Protein AF-A0A3D1JUE5-F1 (afdb_monomer)

Radius of gyration: 17.76 Å; Cα contacts (8 Å, |Δi|>4): 124; chains: 1; bounding box: 41×50×45 Å

Solvent-accessible surface area (backbone atoms only — not comparable to full-atom values): 8304 Å² total; per-residue (Å²): 129,89,74,55,28,33,64,75,54,72,45,58,88,81,55,49,73,66,55,52,51,51,41,45,51,54,53,43,51,56,27,56,63,36,39,74,40,83,65,69,57,17,54,53,19,51,55,50,42,52,54,48,55,52,22,50,53,51,42,51,49,52,51,53,56,60,66,52,76,77,55,88,77,77,86,74,80,68,94,73,72,86,81,54,62,66,38,53,49,24,50,74,71,65,36,54,65,60,23,46,52,56,55,68,71,46,87,71,82,45,36,68,49,28,41,53,52,15,51,52,27,44,76,70,66,38,53,72,61,13,48,54,29,40,52,52,14,40,72,69,36,75,80,63,90,123

Structure (mmCIF, N/CA/C/O backbone):
data_AF-A0A3D1JUE5-F1
#
_entry.id   AF-A0A3D1JUE5-F1
#
loop_
_atom_site.group_PDB
_atom_site.id
_atom_site.type_symbol
_atom_site.label_atom_id
_atom_site.label_alt_id
_atom_site.label_comp_id
_atom_site.label_asym_id
_atom_site.label_entity_id
_atom_site.label_seq_id
_atom_site.pdbx_PDB_ins_code
_atom_site.Cartn_x
_atom_site.Cartn_y
_atom_site.Cartn_z
_atom_site.occupancy
_atom_site.B_iso_or_equiv
_atom_site.auth_seq_id
_atom_site.auth_comp_id
_atom_site.auth_asym_id
_atom_site.auth_atom_id
_atom_site.pdbx_PDB_model_num
ATOM 1 N N . MET A 1 1 ? -6.993 -7.989 23.578 1.00 43.00 1 MET A N 1
ATOM 2 C CA . MET A 1 1 ? -8.149 -8.637 22.925 1.00 43.00 1 MET A CA 1
ATOM 3 C C . MET A 1 1 ? -7.976 -8.368 21.447 1.00 43.00 1 MET A C 1
ATOM 5 O O . MET A 1 1 ? -7.810 -7.208 21.104 1.00 43.00 1 MET A O 1
ATOM 9 N N . GLN A 1 2 ? -7.868 -9.398 20.613 1.00 53.47 2 GLN A N 1
ATOM 10 C CA . GLN A 1 2 ? -7.736 -9.212 19.167 1.00 53.47 2 GLN A CA 1
ATOM 11 C C . GLN A 1 2 ? -9.100 -8.713 18.672 1.00 53.47 2 GLN A C 1
ATOM 13 O O . GLN A 1 2 ? -10.096 -9.414 18.851 1.00 53.47 2 GLN A O 1
ATOM 18 N N . GLN A 1 3 ? -9.185 -7.458 18.222 1.00 71.38 3 GLN A N 1
ATOM 19 C CA . GLN A 1 3 ? -10.428 -6.936 17.658 1.00 71.38 3 GLN A CA 1
ATOM 20 C C . GLN A 1 3 ? -10.681 -7.639 16.327 1.00 71.38 3 GLN A C 1
ATOM 22 O O . GLN A 1 3 ? -9.761 -7.828 15.536 1.00 71.38 3 GLN A O 1
ATOM 27 N N . ASP A 1 4 ? -11.922 -8.065 16.121 1.00 83.50 4 ASP A N 1
ATOM 28 C CA . ASP A 1 4 ? -12.323 -8.746 14.900 1.00 83.50 4 ASP A CA 1
ATOM 29 C C . ASP A 1 4 ? -12.237 -7.753 13.719 1.00 83.50 4 ASP A C 1
ATOM 31 O O . ASP A 1 4 ? -12.874 -6.692 13.778 1.00 83.50 4 ASP A O 1
ATOM 35 N N . PRO A 1 5 ? -11.458 -8.052 12.663 1.00 83.88 5 PRO A N 1
ATOM 36 C CA . PRO A 1 5 ? -11.266 -7.140 11.540 1.00 83.88 5 PRO A CA 1
ATOM 37 C C . PRO A 1 5 ? -12.578 -6.801 10.820 1.00 83.88 5 PRO A C 1
ATOM 39 O O . PRO A 1 5 ? -12.753 -5.672 10.362 1.00 83.88 5 PRO A O 1
ATOM 42 N N . PHE A 1 6 ? -13.546 -7.724 10.787 1.00 86.75 6 PHE A N 1
ATOM 43 C CA . PHE A 1 6 ? -14.857 -7.463 10.188 1.00 86.75 6 PHE A CA 1
ATOM 44 C C . PHE A 1 6 ? -15.646 -6.426 10.999 1.00 86.75 6 PHE A C 1
ATOM 46 O O . PHE A 1 6 ? -16.329 -5.575 10.432 1.00 86.75 6 PHE A O 1
ATOM 53 N N . VAL A 1 7 ? -15.490 -6.431 12.327 1.00 86.69 7 VAL A N 1
ATOM 54 C CA . VAL A 1 7 ? -16.128 -5.450 13.217 1.00 86.69 7 VAL A CA 1
ATOM 55 C C . VAL A 1 7 ? -15.508 -4.064 13.045 1.00 86.69 7 VAL A C 1
ATOM 57 O O . VAL A 1 7 ? -16.246 -3.082 13.010 1.00 86.69 7 VAL A O 1
ATOM 60 N N . ILE A 1 8 ? -14.183 -3.977 12.889 1.00 85.69 8 ILE A N 1
ATOM 61 C CA . ILE A 1 8 ? -13.481 -2.704 12.642 1.00 85.69 8 ILE A CA 1
ATOM 62 C C . ILE A 1 8 ? -13.939 -2.081 11.315 1.00 85.69 8 ILE A C 1
ATOM 64 O O . ILE A 1 8 ? -14.215 -0.885 11.248 1.00 85.69 8 ILE A O 1
ATOM 68 N N . LEU A 1 9 ? -14.080 -2.902 10.272 1.00 86.00 9 LEU A N 1
ATOM 69 C CA . LEU A 1 9 ? -14.564 -2.472 8.956 1.00 86.00 9 LEU A CA 1
ATOM 70 C C . LEU A 1 9 ? -16.088 -2.253 8.915 1.00 86.00 9 LEU A C 1
ATOM 72 O O . LEU A 1 9 ? -16.613 -1.760 7.917 1.00 86.00 9 LEU A O 1
ATOM 76 N N . GLY A 1 10 ? -16.814 -2.620 9.977 1.00 86.50 10 GLY A N 1
ATOM 77 C CA . GLY A 1 10 ? -18.271 -2.509 10.047 1.00 86.50 10 GLY A CA 1
ATOM 78 C C . GLY A 1 10 ? -19.005 -3.416 9.056 1.00 86.50 10 GLY A C 1
ATOM 79 O O . GLY A 1 10 ? -20.098 -3.072 8.602 1.00 86.50 10 GLY A O 1
ATOM 80 N N . VAL A 1 11 ? -18.404 -4.548 8.695 1.00 87.62 11 VAL A N 1
ATOM 81 C CA . VAL A 1 11 ? -18.946 -5.522 7.740 1.00 87.62 11 VAL A CA 1
ATOM 82 C C . VAL A 1 11 ? -19.330 -6.820 8.437 1.00 87.62 11 VAL A C 1
ATOM 84 O O . VAL A 1 11 ? -18.834 -7.148 9.514 1.00 87.62 11 VAL A O 1
ATOM 87 N N . ASP A 1 12 ? -20.231 -7.584 7.820 1.00 85.75 12 ASP A N 1
ATOM 88 C CA . ASP A 1 12 ? -20.547 -8.919 8.321 1.00 85.75 12 ASP A CA 1
ATOM 89 C C . ASP A 1 12 ? -19.338 -9.849 8.144 1.00 85.75 12 ASP A C 1
ATOM 91 O O . ASP A 1 12 ? -18.627 -9.783 7.143 1.00 85.75 12 ASP A O 1
ATOM 95 N N . LYS A 1 13 ? -19.136 -10.783 9.076 1.00 81.38 13 LYS A N 1
ATOM 96 C CA . LYS A 1 13 ? -18.093 -11.821 8.963 1.00 81.38 13 LYS A CA 1
ATOM 97 C C . LYS A 1 13 ? -18.218 -12.673 7.691 1.00 81.38 13 LYS A C 1
ATOM 99 O O . LYS A 1 13 ? -17.245 -13.255 7.217 1.00 81.38 13 LYS A O 1
ATOM 104 N N . ASN A 1 14 ? -19.422 -12.763 7.126 1.00 78.31 14 ASN A N 1
ATOM 105 C CA . ASN A 1 14 ? -19.684 -13.469 5.879 1.00 78.31 14 ASN A CA 1
ATOM 106 C C . ASN A 1 14 ? -19.587 -12.561 4.643 1.00 78.31 14 ASN A C 1
ATOM 108 O O . ASN A 1 14 ? -19.653 -13.100 3.537 1.00 78.31 14 ASN A O 1
ATOM 112 N N . ALA A 1 15 ? -19.380 -11.246 4.797 1.00 82.50 15 ALA A N 1
ATOM 113 C CA . ALA A 1 15 ? -19.330 -10.275 3.701 1.00 82.50 15 ALA A CA 1
ATOM 114 C C . ALA A 1 15 ? -18.365 -10.708 2.596 1.00 82.50 15 ALA A C 1
ATOM 116 O O . ALA A 1 15 ? -17.284 -11.238 2.850 1.00 82.50 15 ALA A O 1
ATOM 117 N N . THR A 1 16 ? -18.757 -10.539 1.343 1.00 80.75 16 THR A N 1
ATOM 118 C CA . THR A 1 16 ? -17.913 -10.882 0.199 1.00 80.75 16 THR A CA 1
ATOM 119 C C . THR A 1 16 ? -16.666 -9.999 0.148 1.00 80.75 16 THR A C 1
ATOM 121 O O . THR A 1 16 ? -16.642 -8.896 0.685 1.00 80.75 16 THR A O 1
ATOM 124 N N . GLN A 1 17 ? -15.616 -10.470 -0.530 1.00 76.06 17 GLN A N 1
ATOM 125 C CA . GLN A 1 17 ? -14.395 -9.685 -0.752 1.00 76.06 17 GLN A CA 1
ATOM 126 C C . GLN A 1 17 ? -14.694 -8.301 -1.357 1.00 76.06 17 GLN A C 1
ATOM 128 O O . GLN A 1 17 ? -14.094 -7.310 -0.956 1.00 76.06 17 GLN A O 1
ATOM 133 N N . ALA A 1 18 ? -15.668 -8.226 -2.270 1.00 77.00 18 ALA A N 1
ATOM 134 C CA . ALA A 1 18 ? -16.108 -6.971 -2.869 1.00 77.00 18 ALA A CA 1
ATOM 135 C C . ALA A 1 18 ? -16.753 -6.022 -1.844 1.00 77.00 18 ALA A C 1
ATOM 137 O O . ALA A 1 18 ? -16.453 -4.833 -1.851 1.00 77.00 18 ALA A O 1
ATOM 138 N N . GLU A 1 19 ? -17.594 -6.538 -0.944 1.00 82.19 19 GLU A N 1
ATOM 139 C CA . GLU A 1 19 ? -18.215 -5.736 0.121 1.00 82.19 19 GLU A CA 1
ATOM 140 C C . GLU A 1 19 ? -17.183 -5.235 1.138 1.00 82.19 19 GLU A C 1
ATOM 142 O O . GLU A 1 19 ? -17.263 -4.092 1.586 1.00 82.19 19 GLU A O 1
ATOM 147 N N . ILE A 1 20 ? -16.193 -6.068 1.477 1.00 85.75 20 ILE A N 1
ATOM 148 C CA . ILE A 1 20 ? -15.074 -5.691 2.353 1.00 85.75 20 ILE A CA 1
ATOM 149 C C . ILE A 1 20 ? -14.273 -4.547 1.715 1.00 85.75 20 ILE A C 1
ATOM 151 O O . ILE A 1 20 ? -13.984 -3.555 2.383 1.00 85.75 20 ILE A O 1
ATOM 155 N N . ASP A 1 21 ? -13.961 -4.651 0.420 1.00 82.25 21 ASP A N 1
ATOM 156 C CA . ASP A 1 21 ? -13.221 -3.628 -0.328 1.00 82.25 21 ASP A CA 1
ATOM 157 C C . ASP A 1 21 ? -14.002 -2.319 -0.479 1.00 82.25 21 ASP A C 1
ATOM 159 O O . ASP A 1 21 ? -13.455 -1.237 -0.263 1.00 82.25 21 ASP A O 1
ATOM 163 N N . GLU A 1 22 ? -15.296 -2.399 -0.782 1.00 85.12 22 GLU A N 1
ATOM 164 C CA . GLU A 1 22 ? -16.164 -1.226 -0.874 1.00 85.12 22 GLU A CA 1
ATOM 165 C C . GLU A 1 22 ? -16.234 -0.479 0.463 1.00 85.12 22 GLU A C 1
ATOM 167 O O . GLU A 1 22 ? -16.029 0.738 0.512 1.00 85.12 22 GLU A O 1
ATOM 172 N N . LYS A 1 23 ? -16.455 -1.207 1.562 1.00 89.56 23 LYS A N 1
ATOM 173 C CA . LYS A 1 23 ? -16.580 -0.617 2.900 1.00 89.56 23 LYS A CA 1
ATOM 174 C C . LYS A 1 23 ? -15.274 -0.035 3.408 1.00 89.56 23 LYS A C 1
ATOM 176 O O . LYS A 1 23 ? -15.272 1.073 3.943 1.00 89.56 23 LYS A O 1
ATOM 181 N N . TYR A 1 24 ? -14.165 -0.729 3.175 1.00 88.31 24 TYR A N 1
ATOM 182 C CA . TYR A 1 24 ? -12.834 -0.215 3.465 1.00 88.31 24 TYR A CA 1
ATOM 183 C C . TYR A 1 24 ? -12.567 1.107 2.734 1.00 88.31 24 TYR A C 1
ATOM 185 O O . TYR A 1 24 ? -12.188 2.091 3.369 1.00 88.31 24 TYR A O 1
ATOM 193 N N . ARG A 1 25 ? -12.832 1.176 1.421 1.00 85.31 25 ARG A N 1
ATOM 194 C CA . ARG A 1 25 ? -12.638 2.406 0.632 1.00 85.31 25 ARG A CA 1
ATOM 195 C C . ARG A 1 25 ? -13.526 3.552 1.114 1.00 85.31 25 ARG A C 1
ATOM 197 O O . ARG A 1 25 ? -13.047 4.680 1.210 1.00 85.31 25 ARG A O 1
ATOM 204 N N . GLU A 1 26 ? -14.792 3.272 1.426 1.00 87.31 26 GLU A N 1
ATOM 205 C CA . GLU A 1 26 ? -15.738 4.268 1.945 1.00 87.31 26 GLU A CA 1
ATOM 206 C C . GLU A 1 26 ? -15.244 4.871 3.270 1.00 87.31 26 GLU A C 1
ATOM 208 O O . GLU A 1 26 ? -15.180 6.095 3.421 1.00 87.31 26 GLU A O 1
ATOM 213 N N . LEU A 1 27 ? -14.863 4.016 4.223 1.00 87.44 27 LEU A N 1
ATOM 214 C CA . LEU A 1 27 ? -14.371 4.443 5.532 1.00 87.44 27 LEU A CA 1
ATOM 215 C C . LEU A 1 27 ? -13.055 5.204 5.403 1.00 87.44 27 LEU A C 1
ATOM 217 O O . LEU A 1 27 ? -12.914 6.296 5.951 1.00 87.44 27 LEU A O 1
ATOM 221 N N . ARG A 1 28 ? -12.115 4.672 4.621 1.00 85.25 28 ARG A N 1
ATOM 222 C CA . ARG A 1 28 ? -10.810 5.292 4.410 1.00 85.25 28 ARG A CA 1
ATOM 223 C C . ARG A 1 28 ? -10.924 6.679 3.788 1.00 85.25 28 ARG A C 1
ATOM 225 O O . ARG A 1 28 ? -10.260 7.588 4.267 1.00 85.25 28 ARG A O 1
ATOM 232 N N . HIS A 1 29 ? -11.795 6.869 2.795 1.00 85.38 29 HIS A N 1
ATOM 233 C CA . HIS A 1 29 ? -12.047 8.189 2.206 1.00 85.38 29 HIS A CA 1
ATOM 234 C C . HIS A 1 29 ? -12.605 9.175 3.240 1.00 85.38 29 HIS A C 1
ATOM 236 O O . HIS A 1 29 ? -12.179 10.325 3.298 1.00 85.38 29 HIS A O 1
ATOM 242 N N . ARG A 1 30 ? -13.531 8.727 4.099 1.00 84.31 30 ARG A N 1
ATOM 243 C CA . ARG A 1 30 ? -14.096 9.567 5.165 1.00 84.31 30 ARG A CA 1
ATOM 244 C C . ARG A 1 30 ? -13.022 10.038 6.147 1.00 84.31 30 ARG A C 1
ATOM 246 O O . ARG A 1 30 ? -13.036 11.202 6.543 1.00 84.31 30 ARG A O 1
ATOM 253 N N . TYR A 1 31 ? -12.103 9.155 6.534 1.00 83.81 31 TYR A N 1
ATOM 254 C CA . TYR A 1 31 ? -11.004 9.523 7.426 1.00 83.81 31 TYR A CA 1
ATOM 255 C C . TYR A 1 31 ? -9.896 10.304 6.708 1.00 83.81 31 TYR A C 1
ATOM 257 O O . TYR A 1 31 ? -9.298 11.184 7.316 1.00 83.81 31 TYR A O 1
ATOM 265 N N . GLU A 1 32 ? -9.642 10.065 5.419 1.00 79.94 32 GLU A N 1
ATOM 266 C CA . GLU A 1 32 ? -8.706 10.883 4.635 1.00 79.94 32 GLU A CA 1
ATOM 267 C C . GLU A 1 32 ? -9.165 12.338 4.547 1.00 79.94 32 GLU A C 1
ATOM 269 O O . GLU A 1 32 ? -8.356 13.233 4.788 1.00 79.94 32 GLU A O 1
ATOM 274 N N . ASP A 1 33 ? -10.454 12.577 4.292 1.00 80.50 33 ASP A N 1
ATOM 275 C CA . ASP A 1 33 ? -11.031 13.925 4.320 1.00 80.50 33 ASP A CA 1
ATOM 276 C C . ASP A 1 33 ? -10.925 14.548 5.723 1.00 80.50 33 ASP A C 1
ATOM 278 O O . ASP A 1 33 ? -10.591 15.726 5.867 1.00 80.50 33 ASP A O 1
ATOM 282 N N . ALA A 1 34 ? -11.143 13.746 6.772 1.00 77.31 34 ALA A N 1
ATOM 283 C CA . ALA A 1 34 ? -11.026 14.186 8.162 1.00 77.31 34 ALA A CA 1
ATOM 284 C C . ALA A 1 34 ? -9.576 14.471 8.594 1.00 77.31 34 ALA A C 1
ATOM 286 O O . ALA A 1 34 ? -9.356 15.285 9.488 1.00 77.31 34 ALA A O 1
ATOM 287 N N . ARG A 1 35 ? -8.572 13.875 7.936 1.00 71.25 35 ARG A N 1
ATOM 288 C CA . ARG A 1 35 ? -7.146 14.118 8.216 1.00 71.25 35 ARG A CA 1
ATOM 289 C C . ARG A 1 35 ? -6.718 15.557 7.919 1.00 71.25 35 ARG A C 1
ATOM 291 O O . ARG A 1 35 ? -5.704 16.013 8.437 1.00 71.25 35 ARG A O 1
ATOM 298 N N . PHE A 1 36 ? -7.463 16.269 7.075 1.00 72.19 36 PHE A N 1
ATOM 299 C CA . PHE A 1 36 ? -7.207 17.680 6.774 1.00 72.19 36 PHE A CA 1
ATOM 300 C C . PHE A 1 36 ? -7.835 18.641 7.793 1.00 72.19 36 PHE A C 1
ATOM 302 O O . PHE A 1 36 ? -7.644 19.852 7.677 1.00 72.19 36 PHE A O 1
ATOM 309 N N . LEU A 1 37 ? -8.575 18.130 8.782 1.00 75.38 37 LEU A N 1
ATOM 310 C CA . LEU A 1 37 ? -9.098 18.933 9.882 1.00 75.38 37 LEU A CA 1
ATOM 311 C C . LEU A 1 37 ? -7.965 19.303 10.849 1.00 75.38 37 LEU A C 1
ATOM 313 O O . LEU A 1 37 ? -7.098 18.489 11.163 1.00 75.38 37 LEU A O 1
ATOM 317 N N . GLU A 1 38 ? -7.973 20.545 11.328 1.00 67.62 38 GLU A N 1
ATOM 318 C CA . GLU A 1 38 ? -6.971 21.028 12.280 1.00 67.62 38 GLU A CA 1
ATOM 319 C C . GLU A 1 38 ? -7.201 20.457 13.689 1.00 67.62 38 GLU A C 1
ATOM 321 O O . GLU A 1 38 ? -8.333 20.342 14.161 1.00 67.62 38 GLU A O 1
ATOM 326 N N . GLY A 1 39 ? -6.105 20.152 14.391 1.00 76.56 39 GLY A N 1
ATOM 327 C CA . GLY A 1 39 ? -6.123 19.709 15.787 1.00 76.56 39 GLY A CA 1
ATOM 328 C C . GLY A 1 39 ? -6.164 18.188 15.966 1.00 76.56 39 GLY A C 1
ATOM 329 O O . GLY A 1 39 ? -5.652 17.433 15.143 1.00 76.56 39 GLY A O 1
ATOM 330 N N . GLU A 1 40 ? -6.745 17.742 17.081 1.00 79.25 40 GLU A N 1
ATOM 331 C CA . GLU A 1 40 ? -6.790 16.335 17.519 1.00 79.25 40 GLU A CA 1
ATOM 332 C C . GLU A 1 40 ? -7.539 15.425 16.527 1.00 79.25 40 GLU A C 1
ATOM 334 O O . GLU A 1 40 ? -7.139 14.286 16.306 1.00 79.25 40 GLU A O 1
ATOM 339 N N . ALA A 1 41 ? -8.533 15.972 15.818 1.00 75.44 41 ALA A N 1
ATOM 340 C CA . ALA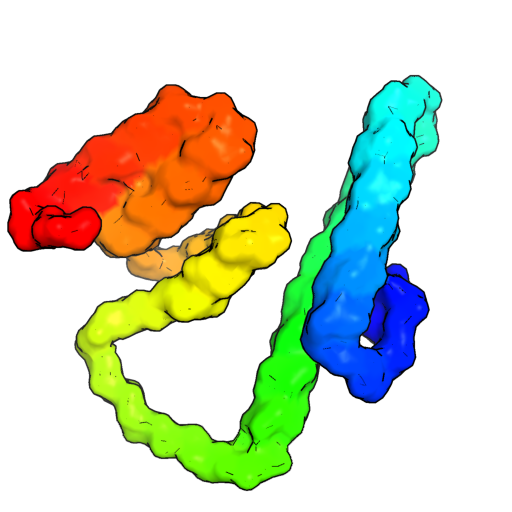 A 1 41 ? -9.321 15.253 14.816 1.00 75.44 41 ALA A CA 1
ATOM 341 C C . ALA A 1 41 ? -8.483 14.727 13.635 1.00 75.44 41 ALA A C 1
ATOM 343 O O . ALA A 1 41 ? -8.751 13.642 13.121 1.00 75.44 41 ALA A O 1
ATOM 344 N N . GLY A 1 42 ? -7.457 15.472 13.209 1.00 76.50 42 GLY A N 1
ATOM 345 C CA . GLY A 1 42 ? -6.569 15.037 12.130 1.00 76.50 42 GLY A CA 1
ATOM 346 C C . GLY A 1 42 ? -5.636 13.897 12.555 1.00 76.50 42 GLY A C 1
ATOM 347 O O . GLY A 1 42 ? -5.345 13.008 11.754 1.00 76.50 42 GLY A O 1
ATOM 348 N N . ALA A 1 43 ? -5.200 13.899 13.821 1.00 80.00 43 ALA A N 1
ATOM 349 C CA . ALA A 1 43 ? -4.374 12.837 14.394 1.00 80.00 43 ALA A CA 1
ATOM 350 C C . ALA A 1 43 ? -5.184 11.548 14.600 1.00 80.00 43 ALA A C 1
ATOM 352 O O . ALA A 1 43 ? -4.764 10.492 14.129 1.00 80.00 43 ALA A O 1
ATOM 353 N N . GLU A 1 44 ? -6.386 11.650 15.178 1.00 82.25 44 GLU A N 1
ATOM 354 C CA . GLU A 1 44 ? -7.301 10.509 15.323 1.00 82.25 44 GLU A CA 1
ATOM 355 C C . GLU A 1 44 ? -7.664 9.895 13.965 1.00 82.25 44 GLU A C 1
ATOM 357 O O . GLU A 1 44 ? -7.736 8.675 13.824 1.00 82.25 44 GLU A O 1
ATOM 362 N N . ALA A 1 45 ? -7.862 10.723 12.934 1.00 79.00 45 ALA A N 1
ATOM 363 C CA . ALA A 1 45 ? -8.141 10.234 11.589 1.00 79.00 45 ALA A CA 1
ATOM 364 C C . ALA A 1 45 ? -6.975 9.414 11.012 1.00 79.00 45 ALA A C 1
ATOM 366 O O . ALA A 1 45 ? -7.212 8.413 10.339 1.00 79.00 45 ALA A O 1
ATOM 367 N N . ALA A 1 46 ? -5.725 9.800 11.287 1.00 77.44 46 ALA A N 1
ATOM 368 C CA . ALA A 1 46 ? -4.557 9.036 10.858 1.00 77.44 46 ALA A CA 1
ATOM 369 C C . ALA A 1 46 ? -4.479 7.667 11.556 1.00 77.44 46 ALA A C 1
ATOM 371 O O . ALA A 1 46 ? -4.298 6.660 10.874 1.00 77.44 46 ALA A O 1
ATOM 372 N N . GLU A 1 47 ? -4.699 7.619 12.875 1.00 84.38 47 GLU A N 1
ATOM 373 C CA . GLU A 1 47 ? -4.756 6.357 13.631 1.00 84.38 47 GLU A CA 1
ATOM 374 C C . GLU A 1 47 ? -5.897 5.456 13.138 1.00 84.38 47 GLU A C 1
ATOM 376 O O . GLU A 1 47 ? -5.723 4.249 12.969 1.00 84.38 47 GLU A O 1
ATOM 381 N N . LYS A 1 48 ? -7.061 6.039 12.824 1.00 84.44 48 LYS A N 1
ATOM 382 C CA . LYS A 1 48 ? -8.205 5.296 12.277 1.00 84.44 48 LYS A CA 1
ATOM 383 C C . LYS A 1 48 ? -7.936 4.723 10.892 1.00 84.44 48 LYS A C 1
ATOM 385 O O . LYS A 1 48 ? -8.388 3.619 10.606 1.00 84.44 48 LYS A O 1
ATOM 390 N N . ILE A 1 49 ? -7.203 5.437 10.038 1.00 82.88 49 ILE A N 1
ATOM 391 C CA . ILE A 1 49 ? -6.792 4.911 8.729 1.00 82.88 49 ILE A CA 1
ATOM 392 C C . ILE A 1 49 ? -5.879 3.697 8.910 1.00 82.88 49 ILE A C 1
ATOM 394 O O . ILE A 1 49 ? -6.090 2.689 8.246 1.00 82.88 49 ILE A O 1
ATOM 398 N N . GLU A 1 50 ? -4.909 3.764 9.821 1.00 82.81 50 GLU A N 1
ATOM 399 C CA . GLU A 1 50 ? -4.015 2.636 10.100 1.00 82.81 50 GLU A CA 1
ATOM 400 C C . GLU A 1 50 ? -4.778 1.424 10.663 1.00 82.81 50 GLU A C 1
ATOM 402 O O . GLU A 1 50 ? -4.558 0.290 10.235 1.00 82.81 50 GLU A O 1
ATOM 407 N N . GLU A 1 51 ? -5.731 1.652 11.572 1.00 86.88 51 GLU A N 1
ATOM 408 C CA . GLU A 1 51 ? -6.602 0.600 12.110 1.00 86.88 51 GLU A CA 1
ATOM 409 C C . GLU A 1 51 ? -7.422 -0.079 10.995 1.00 86.88 51 GLU A C 1
ATOM 411 O O . GLU A 1 51 ? -7.517 -1.308 10.951 1.00 86.88 51 GLU A O 1
ATOM 416 N N . LEU A 1 52 ? -7.960 0.704 10.054 1.00 86.62 52 LEU A N 1
ATOM 417 C CA . LEU A 1 52 ? -8.698 0.194 8.895 1.00 86.62 52 LEU A CA 1
ATOM 418 C C . LEU A 1 52 ? -7.810 -0.576 7.916 1.00 86.62 52 LEU A C 1
ATOM 420 O O . LEU A 1 52 ? -8.230 -1.619 7.419 1.00 86.62 52 LEU A O 1
ATOM 424 N N . ASP A 1 53 ? -6.606 -0.076 7.635 1.00 83.25 53 ASP A N 1
ATOM 425 C CA . ASP A 1 53 ? -5.642 -0.711 6.730 1.00 83.25 53 ASP A CA 1
ATOM 426 C C . ASP A 1 53 ? -5.221 -2.097 7.273 1.00 83.25 53 ASP A C 1
ATOM 428 O O . ASP A 1 53 ? -5.214 -3.095 6.537 1.00 83.25 53 ASP A O 1
ATOM 432 N N . ASN A 1 54 ? -4.966 -2.185 8.584 1.00 81.56 54 ASN A N 1
ATOM 433 C CA . ASN A 1 54 ? -4.665 -3.439 9.276 1.00 81.56 54 ASN A CA 1
ATOM 434 C C . ASN A 1 54 ? -5.862 -4.403 9.271 1.00 81.56 54 ASN A C 1
ATOM 436 O O . ASN A 1 54 ? -5.713 -5.580 8.937 1.00 81.56 54 ASN A O 1
ATOM 440 N N . ALA A 1 55 ? -7.060 -3.909 9.600 1.00 86.31 55 ALA A N 1
ATOM 441 C CA . ALA A 1 55 ? -8.269 -4.727 9.619 1.00 86.31 55 ALA A CA 1
ATOM 442 C C . ALA A 1 55 ? -8.630 -5.269 8.230 1.00 86.31 55 ALA A C 1
ATOM 444 O O . ALA A 1 55 ? -8.992 -6.435 8.103 1.00 86.31 55 ALA A O 1
ATOM 445 N N . TYR A 1 56 ? -8.495 -4.458 7.178 1.00 84.69 56 TYR A N 1
ATOM 446 C CA . TYR A 1 56 ? -8.714 -4.896 5.800 1.00 84.69 56 TYR A CA 1
ATOM 447 C C . TYR A 1 56 ? -7.780 -6.039 5.417 1.00 84.69 56 TYR A C 1
ATOM 449 O O . TYR A 1 56 ? -8.243 -7.068 4.926 1.00 84.69 56 TYR A O 1
ATOM 457 N N . SER A 1 57 ? -6.482 -5.877 5.682 1.00 80.12 57 SER A N 1
ATOM 458 C CA . SER A 1 57 ? -5.473 -6.885 5.351 1.00 80.12 57 SER A CA 1
ATOM 459 C C . SER A 1 57 ? -5.778 -8.221 6.033 1.00 80.12 57 SER A C 1
ATOM 461 O O . SER A 1 57 ? -5.779 -9.266 5.382 1.00 80.12 57 SER A O 1
ATOM 463 N N . GLU A 1 58 ? -6.136 -8.187 7.318 1.00 81.38 58 GLU A N 1
ATOM 464 C CA . GLU A 1 58 ? -6.487 -9.390 8.076 1.00 81.38 58 GLU A CA 1
ATOM 465 C C . GLU A 1 58 ? -7.815 -10.012 7.611 1.00 81.38 58 GLU A C 1
ATOM 467 O O . GLU A 1 58 ? -7.895 -11.225 7.420 1.00 81.38 58 GLU A O 1
ATOM 472 N N . ALA A 1 59 ? -8.854 -9.206 7.354 1.00 84.44 59 ALA A N 1
ATOM 473 C CA . ALA A 1 59 ? -10.132 -9.694 6.823 1.00 84.44 59 ALA A CA 1
ATOM 474 C C . ALA A 1 59 ? -9.949 -10.412 5.479 1.00 84.44 59 ALA A C 1
ATOM 476 O O . ALA A 1 59 ? -10.556 -11.462 5.238 1.00 84.44 59 ALA A O 1
ATOM 477 N N . MET A 1 60 ? -9.094 -9.865 4.613 1.00 79.50 60 MET A N 1
ATOM 478 C CA . MET A 1 60 ? -8.804 -10.442 3.306 1.00 79.50 60 MET A CA 1
ATOM 479 C C . MET A 1 60 ? -8.019 -11.746 3.417 1.00 79.50 60 MET A C 1
ATOM 481 O O . MET A 1 60 ? -8.340 -12.706 2.714 1.00 79.50 60 MET A O 1
ATOM 485 N N . ARG A 1 61 ? -7.076 -11.818 4.363 1.00 76.81 61 ARG A N 1
ATOM 486 C CA . ARG A 1 61 ? -6.342 -13.045 4.686 1.00 76.81 61 ARG A CA 1
ATOM 487 C C . ARG A 1 61 ? -7.260 -14.136 5.233 1.00 76.81 61 ARG A C 1
ATOM 489 O O . ARG A 1 61 ? -7.247 -15.255 4.741 1.00 76.81 61 ARG A O 1
ATOM 496 N N . ILE A 1 62 ? -8.141 -13.805 6.177 1.00 79.00 62 ILE A N 1
ATOM 497 C CA . ILE A 1 62 ? -9.126 -14.756 6.715 1.00 79.00 62 ILE A CA 1
ATOM 498 C C . ILE A 1 62 ? -10.054 -15.256 5.602 1.00 79.00 62 ILE A C 1
ATOM 500 O O . ILE A 1 62 ? -10.408 -16.436 5.567 1.00 79.00 62 ILE A O 1
ATOM 504 N N . LYS A 1 63 ? -10.457 -14.381 4.673 1.00 73.94 63 LYS A N 1
ATOM 505 C CA . LYS A 1 63 ? -11.289 -14.747 3.518 1.00 73.94 63 LYS A CA 1
ATOM 506 C C . LYS A 1 63 ? -10.557 -15.647 2.530 1.00 73.94 63 LYS A C 1
ATOM 508 O O . LYS A 1 63 ? -11.179 -16.587 2.034 1.00 73.94 63 LYS A O 1
ATOM 513 N N . SER A 1 64 ? -9.281 -15.387 2.248 1.00 65.69 64 SER A N 1
ATOM 514 C CA . SER A 1 64 ? -8.476 -16.263 1.396 1.00 65.69 64 SER A CA 1
ATOM 515 C C . SER A 1 64 ? -8.237 -17.612 2.083 1.00 65.69 64 SER A C 1
ATOM 517 O O . SER A 1 64 ? -8.520 -18.643 1.477 1.00 65.69 64 SER A O 1
ATOM 519 N N . GLU A 1 65 ? -7.877 -17.639 3.369 1.00 63.31 65 GLU A N 1
ATOM 520 C CA . GLU A 1 65 ? -7.728 -18.865 4.172 1.00 63.31 65 GLU A CA 1
ATOM 521 C C . GLU A 1 65 ? -9.042 -19.670 4.246 1.00 63.31 65 GLU A C 1
ATOM 523 O O . GLU A 1 65 ? -9.041 -20.888 4.077 1.00 63.31 65 GLU A O 1
ATOM 528 N N . SER A 1 66 ? -10.192 -19.005 4.402 1.00 58.47 66 SER A N 1
ATOM 529 C CA . SER A 1 66 ? -11.511 -19.661 4.436 1.00 58.47 66 SER A CA 1
ATOM 530 C C . SER A 1 66 ? -11.930 -20.241 3.080 1.00 58.47 66 SER A C 1
ATOM 532 O O . SER A 1 66 ? -12.629 -21.251 3.039 1.00 58.47 66 SER A O 1
ATOM 534 N N . ALA A 1 67 ? -11.495 -19.642 1.965 1.00 53.34 67 ALA A N 1
ATOM 535 C CA . ALA A 1 67 ? -11.709 -20.189 0.623 1.00 53.34 67 ALA A CA 1
ATOM 536 C C . ALA A 1 67 ? -10.828 -21.423 0.333 1.00 53.34 67 ALA A C 1
ATOM 538 O O . ALA A 1 67 ? -11.150 -22.212 -0.554 1.00 53.34 67 ALA A O 1
ATOM 539 N N . ASN A 1 68 ? -9.750 -21.618 1.100 1.00 45.25 68 ASN A N 1
ATOM 540 C CA . ASN A 1 68 ? -8.823 -22.744 0.967 1.00 45.25 68 ASN A CA 1
ATOM 541 C C . ASN A 1 68 ? -9.294 -24.024 1.697 1.00 45.25 68 ASN A C 1
ATOM 543 O O . ASN A 1 68 ? -8.772 -25.108 1.435 1.00 45.25 68 ASN A O 1
ATOM 547 N N . ILE A 1 69 ? -10.322 -23.962 2.557 1.00 43.53 69 ILE A N 1
ATOM 548 C CA . ILE A 1 69 ? -10.895 -25.140 3.243 1.00 43.53 69 ILE A CA 1
ATOM 549 C C . ILE A 1 69 ? -11.923 -25.834 2.328 1.00 43.53 69 ILE A C 1
ATOM 551 O O . ILE A 1 69 ? -13.109 -25.931 2.641 1.00 43.53 69 ILE A O 1
ATOM 555 N N . GLY A 1 70 ? -11.498 -26.278 1.143 1.00 37.97 70 GLY A N 1
ATOM 556 C CA . GLY A 1 70 ? -12.427 -26.880 0.176 1.00 37.97 70 GLY A CA 1
ATOM 557 C C . GLY A 1 70 ? -11.844 -27.464 -1.109 1.00 37.97 70 GLY A C 1
ATOM 558 O O . GLY A 1 70 ? -12.595 -28.015 -1.910 1.00 37.97 70 GLY A O 1
ATOM 559 N N . GLY A 1 71 ? -10.535 -27.407 -1.321 1.00 35.41 71 GLY A N 1
ATOM 560 C CA . GLY A 1 71 ? -9.899 -28.046 -2.467 1.00 35.41 71 GLY A CA 1
ATOM 561 C C . GLY A 1 71 ? -8.412 -28.110 -2.212 1.00 35.41 71 GLY A C 1
ATOM 562 O O . GLY A 1 71 ? -7.819 -27.088 -1.894 1.00 35.41 71 GLY A O 1
ATOM 563 N N . GLY A 1 72 ? -7.834 -29.310 -2.277 1.00 38.28 72 GLY A N 1
ATOM 564 C CA . GLY A 1 72 ? -6.402 -29.501 -2.092 1.00 38.28 72 GLY A CA 1
ATOM 565 C C . GLY A 1 72 ? -5.634 -28.539 -2.988 1.00 38.28 72 GLY A C 1
ATOM 566 O O . GLY A 1 72 ? -5.685 -28.664 -4.212 1.00 38.28 72 GLY A O 1
ATOM 567 N N . PHE A 1 73 ? -4.955 -27.577 -2.370 1.00 33.81 73 PHE A N 1
ATOM 568 C CA . PHE A 1 73 ? -3.955 -26.794 -3.062 1.00 33.81 73 PHE A CA 1
ATOM 569 C C . PHE A 1 73 ? -2.810 -27.748 -3.342 1.00 33.81 73 PHE A C 1
ATOM 571 O O . PHE A 1 73 ? -2.125 -28.230 -2.442 1.00 33.81 73 PHE A O 1
ATOM 578 N N . HIS A 1 74 ? -2.741 -28.122 -4.614 1.00 34.12 74 HIS A N 1
ATOM 579 C CA . HIS A 1 74 ? -1.612 -28.792 -5.206 1.00 34.12 74 HIS A CA 1
ATOM 580 C C . HIS A 1 74 ? -0.385 -27.956 -4.857 1.00 34.12 74 HIS A C 1
ATOM 582 O O . HIS A 1 74 ? -0.263 -26.802 -5.266 1.00 34.12 74 HIS A O 1
ATOM 588 N N . ASP A 1 75 ? 0.459 -28.556 -4.033 1.00 36.03 75 ASP A N 1
ATOM 589 C CA . ASP A 1 75 ? 1.826 -28.169 -3.744 1.00 36.03 75 ASP A CA 1
ATOM 590 C C . ASP A 1 75 ? 2.622 -28.295 -5.061 1.00 36.03 75 ASP A C 1
ATOM 592 O O . ASP A 1 75 ? 3.379 -29.233 -5.273 1.00 36.03 75 ASP A O 1
ATOM 596 N N . ASP A 1 76 ? 2.369 -27.396 -6.014 1.00 33.69 76 ASP A N 1
ATOM 597 C CA . ASP A 1 76 ? 3.268 -27.115 -7.137 1.00 33.69 76 ASP A CA 1
ATOM 598 C C . ASP A 1 76 ? 4.130 -25.934 -6.693 1.00 33.69 76 ASP A C 1
ATOM 600 O O . ASP A 1 76 ? 4.053 -24.807 -7.182 1.00 33.69 76 ASP A O 1
ATOM 604 N N . PHE A 1 77 ? 4.937 -26.205 -5.669 1.00 34.75 77 PHE A N 1
ATOM 605 C CA . PHE A 1 77 ? 6.046 -25.366 -5.255 1.00 34.75 77 PHE A CA 1
ATOM 606 C C . PHE A 1 77 ? 7.161 -25.499 -6.309 1.00 34.75 77 PHE A C 1
ATOM 608 O O . PHE A 1 77 ? 8.244 -26.022 -6.042 1.00 34.75 77 PHE A O 1
ATOM 615 N N . ASP A 1 78 ? 6.877 -25.073 -7.545 1.00 32.66 78 ASP A N 1
ATOM 616 C CA . ASP A 1 78 ? 7.904 -24.841 -8.555 1.00 32.66 78 ASP A CA 1
ATOM 617 C C . ASP A 1 78 ? 8.570 -23.507 -8.207 1.00 32.66 78 ASP A C 1
ATOM 619 O O . ASP A 1 78 ? 8.007 -22.420 -8.347 1.00 32.66 78 ASP A O 1
ATOM 623 N N . PHE A 1 79 ? 9.771 -23.618 -7.652 1.00 34.19 79 PHE A N 1
ATOM 624 C CA . PHE A 1 79 ? 10.611 -22.540 -7.144 1.00 34.19 79 PHE A CA 1
ATOM 625 C C . PHE A 1 79 ? 11.192 -21.712 -8.310 1.00 34.19 79 PHE A C 1
ATOM 627 O O . PHE A 1 79 ? 12.406 -21.651 -8.520 1.00 34.19 79 PHE A O 1
ATOM 634 N N . LYS A 1 80 ? 10.316 -21.093 -9.111 1.00 35.38 80 LYS A N 1
ATOM 635 C CA . LYS A 1 80 ? 10.652 -20.211 -10.235 1.00 35.38 80 LYS A CA 1
ATOM 636 C C . LYS A 1 80 ? 9.758 -18.970 -10.251 1.00 35.38 80 LYS A C 1
ATOM 638 O O . LYS A 1 80 ? 8.805 -18.870 -11.014 1.00 35.38 80 LYS A O 1
ATOM 643 N N . GLY A 1 81 ? 10.166 -17.986 -9.455 1.00 45.53 81 GLY A N 1
ATOM 644 C CA . GLY A 1 81 ? 9.616 -16.632 -9.447 1.00 45.53 81 GLY A CA 1
ATOM 645 C C . GLY A 1 81 ? 8.705 -16.409 -8.250 1.00 45.53 81 GLY A C 1
ATOM 646 O O . GLY A 1 81 ? 7.665 -17.046 -8.136 1.00 45.53 81 GLY A O 1
ATOM 647 N N . GLN A 1 82 ? 9.107 -15.514 -7.346 1.00 57.00 82 GLN A N 1
ATOM 648 C CA . GLN A 1 82 ? 8.233 -15.052 -6.271 1.00 57.00 82 GLN A CA 1
ATOM 649 C C . GLN A 1 82 ? 6.906 -14.570 -6.869 1.00 57.00 82 GLN A C 1
ATOM 651 O O . GLN A 1 82 ? 6.901 -13.740 -7.779 1.00 57.00 82 GLN A O 1
ATOM 656 N N . ASP A 1 83 ? 5.785 -15.104 -6.392 1.00 66.31 83 ASP A N 1
ATOM 657 C CA . ASP A 1 83 ? 4.485 -14.775 -6.961 1.00 66.31 83 ASP A CA 1
ATOM 658 C C . ASP A 1 83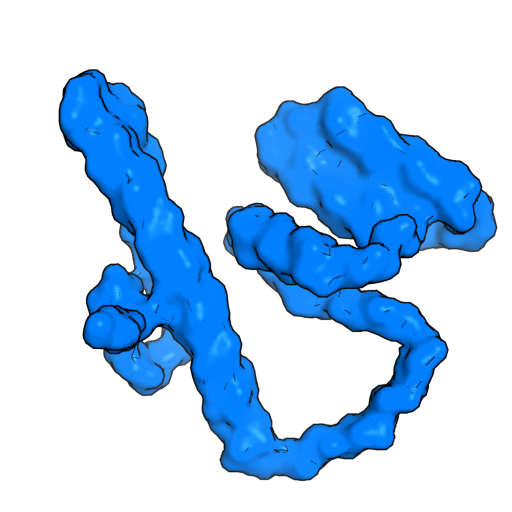 ? 4.037 -13.377 -6.496 1.00 66.31 83 ASP A C 1
ATOM 660 O O . ASP A 1 83 ? 3.634 -13.164 -5.356 1.00 66.31 83 ASP A O 1
ATOM 664 N N . PHE A 1 84 ? 4.131 -12.388 -7.389 1.00 77.19 84 PHE A N 1
ATOM 66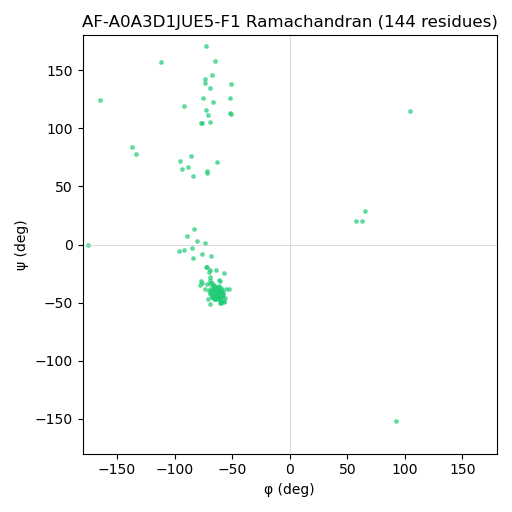5 C CA . PHE A 1 84 ? 3.662 -11.017 -7.148 1.00 77.19 84 PHE A CA 1
ATOM 666 C C . PHE A 1 84 ? 2.157 -10.843 -7.417 1.00 77.19 84 PHE A C 1
ATOM 668 O O . PHE A 1 84 ? 1.694 -9.708 -7.552 1.00 77.19 84 PHE A O 1
ATOM 675 N N . SER A 1 85 ? 1.381 -11.922 -7.568 1.00 77.56 85 SER A N 1
ATOM 676 C CA . SER A 1 85 ? -0.047 -11.839 -7.912 1.00 77.56 85 SER A CA 1
ATOM 677 C C . SER A 1 85 ? -0.854 -11.029 -6.897 1.00 77.56 85 SER A C 1
ATOM 679 O O . SER A 1 85 ? -1.605 -10.138 -7.297 1.00 77.56 85 SER A O 1
ATOM 681 N N . GLU A 1 86 ? -0.623 -11.236 -5.600 1.00 73.50 86 GLU A N 1
ATOM 682 C CA . GLU A 1 86 ? -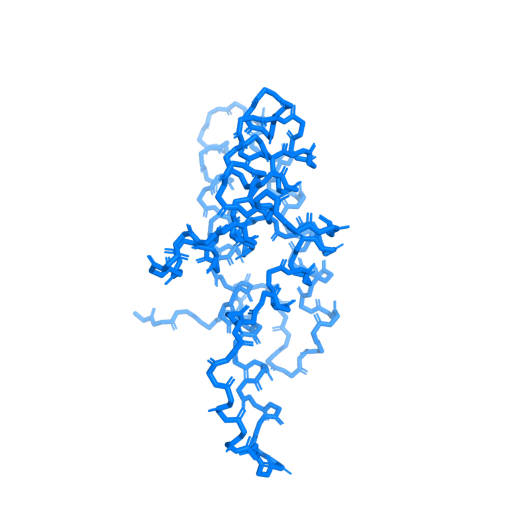1.304 -10.483 -4.537 1.00 73.50 86 GLU A CA 1
ATOM 683 C C . GLU A 1 86 ? -0.921 -8.994 -4.551 1.00 73.50 86 GLU A C 1
ATOM 685 O O . GLU A 1 86 ? -1.781 -8.119 -4.438 1.00 73.50 86 GLU A O 1
ATOM 690 N N . VAL A 1 87 ? 0.358 -8.680 -4.797 1.00 83.00 87 VAL A N 1
ATOM 691 C CA . VAL A 1 87 ? 0.842 -7.295 -4.939 1.00 83.00 87 VAL A CA 1
ATOM 692 C C . VAL A 1 87 ? 0.190 -6.614 -6.145 1.00 83.00 87 VAL A C 1
ATOM 694 O O . VAL A 1 87 ? -0.278 -5.478 -6.053 1.00 83.00 87 VAL A O 1
ATOM 697 N N . LYS A 1 88 ? 0.125 -7.307 -7.289 1.00 81.50 88 LYS A N 1
ATOM 698 C CA . LYS A 1 88 ? -0.491 -6.803 -8.527 1.00 81.50 88 LYS A CA 1
ATOM 699 C C . LYS A 1 88 ? -1.980 -6.523 -8.327 1.00 81.50 88 LYS A C 1
ATOM 701 O O . LYS A 1 88 ? -2.478 -5.508 -8.821 1.00 81.50 88 LYS A O 1
ATOM 706 N N . GLU A 1 89 ? -2.680 -7.390 -7.603 1.00 77.56 89 GLU A N 1
ATOM 707 C CA . GLU A 1 89 ? -4.089 -7.201 -7.269 1.00 77.56 89 GLU A CA 1
ATOM 708 C C . GLU A 1 89 ? -4.297 -6.012 -6.323 1.00 77.56 89 GLU A C 1
ATOM 710 O O . GLU A 1 89 ? -5.126 -5.143 -6.605 1.00 77.56 89 GLU A O 1
ATOM 715 N N . ALA A 1 90 ? -3.481 -5.895 -5.273 1.00 77.38 90 ALA A N 1
ATOM 716 C CA . ALA A 1 90 ? -3.514 -4.760 -4.357 1.00 77.38 90 ALA A CA 1
ATOM 717 C C . ALA A 1 90 ? -3.271 -3.422 -5.087 1.00 77.38 90 ALA A C 1
ATOM 719 O O . ALA A 1 90 ? -4.033 -2.470 -4.901 1.00 77.38 90 ALA A O 1
ATOM 720 N N . ILE A 1 91 ? -2.292 -3.363 -6.003 1.00 82.06 91 ILE A N 1
ATOM 721 C CA . ILE A 1 91 ? -2.045 -2.189 -6.864 1.00 82.06 91 ILE A CA 1
ATOM 722 C C . ILE A 1 91 ? -3.263 -1.888 -7.747 1.00 82.06 91 ILE A C 1
ATOM 724 O O . ILE A 1 91 ? -3.701 -0.741 -7.825 1.00 82.06 91 ILE A O 1
ATOM 728 N N . LYS A 1 92 ? -3.851 -2.904 -8.394 1.00 81.00 92 LYS A N 1
ATOM 729 C CA . LYS A 1 92 ? -5.044 -2.740 -9.245 1.00 81.00 92 LYS A CA 1
ATOM 730 C C . LYS A 1 92 ? -6.229 -2.166 -8.462 1.00 81.00 92 LYS A C 1
ATOM 732 O O . LYS A 1 92 ? -6.968 -1.333 -8.988 1.00 81.00 92 LYS A O 1
ATOM 737 N N . ASN A 1 93 ? -6.375 -2.573 -7.205 1.00 77.25 93 ASN A N 1
ATOM 738 C CA . ASN A 1 93 ? -7.391 -2.071 -6.284 1.00 77.25 93 ASN A CA 1
ATOM 739 C C . ASN A 1 93 ? -7.019 -0.720 -5.645 1.00 77.25 93 ASN A C 1
ATOM 741 O O . ASN A 1 93 ? -7.784 -0.192 -4.842 1.00 77.25 93 ASN A O 1
ATOM 745 N N . LYS A 1 94 ? -5.875 -0.128 -6.021 1.00 81.00 94 LYS A N 1
ATOM 746 C CA . LYS A 1 94 ? -5.304 1.094 -5.430 1.00 81.00 94 LYS A CA 1
ATOM 747 C C . LYS A 1 94 ? -5.053 0.982 -3.924 1.00 81.00 94 LYS A C 1
ATOM 749 O O . LYS A 1 94 ? -4.912 1.997 -3.242 1.00 81.00 94 LYS A O 1
ATOM 754 N N . ASN A 1 95 ? -4.962 -0.242 -3.408 1.00 80.81 95 ASN A N 1
ATOM 755 C CA . ASN A 1 95 ? -4.577 -0.506 -2.035 1.00 80.81 95 ASN A CA 1
ATOM 756 C C . ASN A 1 95 ? -3.049 -0.571 -1.938 1.00 80.81 95 ASN A C 1
ATOM 758 O O . ASN A 1 95 ? -2.431 -1.634 -1.861 1.00 80.81 95 ASN A O 1
ATOM 762 N N . TYR A 1 96 ? -2.429 0.607 -1.976 1.00 85.69 96 TYR A N 1
ATOM 763 C CA . TYR A 1 96 ? -0.975 0.727 -1.922 1.00 85.69 96 TYR A CA 1
ATOM 764 C C . TYR A 1 96 ? -0.396 0.345 -0.560 1.00 85.69 96 TYR A C 1
ATOM 766 O O . TYR A 1 96 ? 0.781 0.018 -0.496 1.00 85.69 96 TYR A O 1
ATOM 774 N N . HIS A 1 97 ? -1.191 0.392 0.513 1.00 76.81 97 HIS A N 1
ATOM 775 C CA . HIS A 1 97 ? -0.741 -0.017 1.841 1.00 76.81 97 HIS A CA 1
ATOM 776 C C . HIS A 1 97 ? -0.528 -1.531 1.891 1.00 76.81 97 HIS A C 1
ATOM 778 O O . HIS A 1 97 ? 0.569 -1.981 2.210 1.00 76.81 97 HIS A O 1
ATOM 784 N N . LEU A 1 98 ? -1.532 -2.307 1.466 1.00 77.44 98 LEU A N 1
ATOM 785 C CA . LEU A 1 98 ? -1.412 -3.760 1.353 1.00 77.44 98 LEU A CA 1
ATOM 786 C C . LEU A 1 98 ? -0.298 -4.148 0.375 1.00 77.44 98 LEU A C 1
ATOM 788 O O . LEU A 1 98 ? 0.535 -4.990 0.696 1.00 77.44 98 LEU A O 1
ATOM 792 N N . ALA A 1 99 ? -0.235 -3.499 -0.793 1.00 84.50 99 ALA A N 1
ATOM 793 C CA . ALA A 1 99 ? 0.823 -3.756 -1.768 1.00 84.50 99 ALA A CA 1
ATOM 794 C C . ALA A 1 99 ? 2.224 -3.515 -1.175 1.00 84.50 99 ALA A C 1
ATOM 796 O O . ALA A 1 99 ? 3.128 -4.318 -1.396 1.00 84.50 99 ALA A O 1
ATOM 797 N N . GLN A 1 100 ? 2.392 -2.440 -0.397 1.00 84.75 100 GLN A N 1
ATOM 798 C CA . GLN A 1 100 ? 3.6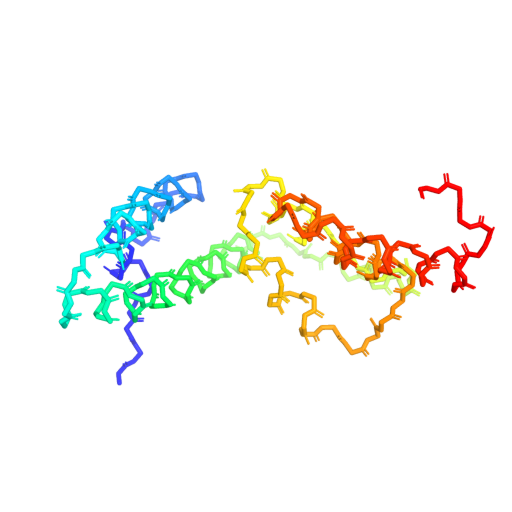50 -2.125 0.275 1.00 84.75 100 GLN A CA 1
ATOM 799 C C . GLN A 1 100 ? 3.978 -3.146 1.368 1.00 84.75 100 GLN A C 1
ATOM 801 O O . GLN A 1 100 ? 5.100 -3.628 1.405 1.00 84.75 100 GLN A O 1
ATOM 806 N N . GLY A 1 101 ? 3.008 -3.530 2.203 1.00 79.44 101 GLY A N 1
ATOM 807 C CA . GLY A 1 101 ? 3.210 -4.535 3.250 1.00 79.44 101 GLY A CA 1
ATOM 808 C C . GLY A 1 101 ? 3.593 -5.908 2.690 1.00 79.44 101 GLY A C 1
ATOM 809 O O . GLY A 1 101 ? 4.503 -6.555 3.206 1.00 79.44 101 GLY A O 1
ATOM 810 N N . LEU A 1 102 ? 2.961 -6.320 1.587 1.00 80.12 102 LEU A N 1
ATOM 811 C CA . LEU A 1 102 ? 3.312 -7.548 0.869 1.00 80.12 102 LEU A CA 1
ATOM 812 C C . LEU A 1 102 ? 4.741 -7.489 0.313 1.00 80.12 102 LEU A C 1
ATOM 814 O O . LEU A 1 102 ? 5.482 -8.460 0.441 1.00 80.12 102 LEU A O 1
ATOM 818 N N . LEU A 1 103 ? 5.150 -6.354 -0.264 1.00 86.00 103 LEU A N 1
ATOM 819 C CA . LEU A 1 103 ? 6.524 -6.155 -0.732 1.00 86.00 103 LEU A CA 1
ATOM 820 C C . LEU A 1 103 ? 7.531 -6.111 0.423 1.00 86.00 103 LEU A C 1
ATOM 822 O O . LEU A 1 103 ? 8.611 -6.682 0.302 1.00 86.00 103 LEU A O 1
ATOM 826 N N . ASP A 1 104 ? 7.200 -5.472 1.540 1.00 83.94 104 ASP A N 1
ATOM 827 C CA . ASP A 1 104 ? 8.088 -5.350 2.698 1.00 83.94 104 ASP A CA 1
ATOM 828 C C . ASP A 1 104 ? 8.298 -6.700 3.409 1.00 83.94 104 ASP A C 1
ATOM 830 O O . ASP A 1 104 ? 9.360 -6.938 3.987 1.00 83.94 104 ASP A O 1
ATOM 834 N N . ALA A 1 105 ? 7.319 -7.609 3.326 1.00 78.00 105 ALA A N 1
ATOM 835 C CA . ALA A 1 105 ? 7.434 -8.981 3.816 1.00 78.00 105 ALA A CA 1
ATOM 836 C C . ALA A 1 105 ? 8.361 -9.862 2.953 1.00 78.00 105 ALA A C 1
ATOM 838 O O . ALA A 1 105 ? 8.839 -10.901 3.421 1.00 78.00 105 ALA A O 1
ATOM 839 N N . MET A 1 106 ? 8.641 -9.468 1.705 1.00 79.06 106 MET A N 1
ATOM 840 C CA . MET A 1 106 ? 9.550 -10.203 0.827 1.00 79.06 106 MET A CA 1
ATOM 841 C C . MET A 1 106 ? 11.006 -9.963 1.236 1.00 79.06 106 MET A C 1
ATOM 843 O O . MET A 1 106 ? 11.487 -8.833 1.304 1.00 79.06 106 MET A O 1
ATOM 847 N N . GLN A 1 107 ? 11.741 -11.051 1.473 1.00 70.88 107 GLN A N 1
ATOM 848 C CA . GLN A 1 107 ? 13.167 -10.976 1.808 1.00 70.88 107 GLN A CA 1
ATOM 849 C C . GLN A 1 107 ? 14.040 -10.683 0.585 1.00 70.88 107 GLN A C 1
ATOM 851 O O . GLN A 1 107 ? 15.070 -10.017 0.696 1.00 70.88 107 GLN A O 1
ATOM 856 N N . GLU A 1 108 ? 13.635 -11.183 -0.581 1.00 74.19 108 GLU A N 1
ATOM 857 C CA . GLU A 1 108 ? 14.367 -11.006 -1.826 1.00 74.19 108 GLU A CA 1
ATOM 858 C C . GLU A 1 108 ? 13.869 -9.762 -2.567 1.00 74.19 108 GLU A C 1
ATOM 860 O O . GLU A 1 108 ? 12.705 -9.654 -2.945 1.00 74.19 108 GLU A O 1
ATOM 865 N N . ARG A 1 109 ? 14.775 -8.807 -2.784 1.00 81.94 109 ARG A N 1
ATOM 866 C CA . ARG A 1 109 ? 14.512 -7.597 -3.570 1.00 81.94 109 ARG A CA 1
ATOM 867 C C . ARG A 1 109 ? 14.975 -7.821 -4.999 1.00 81.94 109 ARG A C 1
ATOM 869 O O . ARG A 1 109 ? 16.017 -7.325 -5.409 1.00 81.94 109 ARG A O 1
ATOM 876 N N . SER A 1 110 ? 14.236 -8.655 -5.715 1.00 83.25 110 SER A N 1
ATOM 877 C CA . SER A 1 110 ? 14.501 -8.972 -7.118 1.00 83.25 110 SER A CA 1
ATOM 878 C C . SER A 1 110 ? 14.144 -7.797 -8.045 1.00 83.25 110 SER A C 1
ATOM 880 O O . SER A 1 110 ? 13.518 -6.817 -7.635 1.00 83.25 110 SER A O 1
ATOM 882 N N . ALA A 1 111 ? 14.505 -7.890 -9.328 1.00 83.06 111 ALA A N 1
ATOM 883 C CA . ALA A 1 111 ? 14.114 -6.892 -10.328 1.00 83.06 111 ALA A CA 1
ATOM 884 C C . ALA A 1 111 ? 12.584 -6.687 -10.387 1.00 83.06 111 ALA A C 1
ATOM 886 O O . ALA A 1 111 ? 12.102 -5.558 -10.495 1.00 83.06 111 ALA A O 1
ATOM 887 N N . GLU A 1 112 ? 11.806 -7.767 -10.242 1.00 82.94 112 GLU A N 1
ATOM 888 C CA . GLU A 1 112 ? 10.340 -7.705 -10.254 1.00 82.94 112 GLU A CA 1
ATOM 889 C C . GLU A 1 112 ? 9.784 -7.005 -8.997 1.00 82.94 112 GLU A C 1
ATOM 891 O O . GLU A 1 112 ? 8.829 -6.233 -9.108 1.00 82.94 112 GLU A O 1
ATOM 896 N N . TRP A 1 113 ? 10.445 -7.149 -7.839 1.00 89.75 113 TRP A N 1
ATOM 897 C CA . TRP A 1 113 ? 10.136 -6.382 -6.622 1.00 89.75 113 TRP A CA 1
ATOM 898 C C . TRP A 1 113 ? 10.289 -4.876 -6.860 1.00 89.75 113 TRP A C 1
ATOM 900 O O . TRP A 1 113 ? 9.368 -4.095 -6.606 1.00 89.75 113 TRP A O 1
ATOM 910 N N . HIS A 1 114 ? 11.430 -4.467 -7.423 1.00 88.38 114 HIS A N 1
ATOM 911 C CA . HIS A 1 114 ? 11.713 -3.064 -7.734 1.00 88.38 114 HIS A CA 1
ATOM 912 C C . HIS A 1 114 ? 10.720 -2.489 -8.755 1.00 88.38 114 HIS A C 1
ATOM 914 O O . HIS A 1 114 ? 10.269 -1.349 -8.617 1.00 88.38 114 HIS A O 1
ATOM 920 N N . TYR A 1 115 ? 10.299 -3.291 -9.733 1.00 88.38 115 TYR A N 1
ATOM 921 C CA . TYR A 1 115 ? 9.273 -2.899 -10.696 1.00 88.38 115 TYR A CA 1
ATOM 922 C C . TYR A 1 115 ? 7.884 -2.714 -10.051 1.00 88.38 115 TYR A C 1
ATOM 924 O O . TYR A 1 115 ? 7.199 -1.725 -10.337 1.00 88.38 115 TYR A O 1
ATOM 932 N N . MET A 1 116 ? 7.464 -3.606 -9.145 1.00 88.94 116 MET A N 1
ATOM 933 C CA . MET A 1 116 ? 6.217 -3.428 -8.383 1.00 88.94 116 MET A CA 1
ATOM 934 C C . MET A 1 116 ? 6.263 -2.162 -7.516 1.00 88.94 116 MET A C 1
ATOM 936 O O . MET A 1 116 ? 5.315 -1.373 -7.525 1.00 88.94 116 MET A O 1
ATOM 940 N N . GLN A 1 117 ? 7.388 -1.915 -6.841 1.00 89.81 117 GLN A N 1
ATOM 941 C CA . GLN A 1 117 ? 7.599 -0.714 -6.032 1.00 89.81 117 GLN A CA 1
ATOM 942 C C . GLN A 1 117 ? 7.528 0.567 -6.880 1.00 89.81 117 GLN A C 1
ATOM 944 O O . GLN A 1 117 ? 6.903 1.557 -6.488 1.00 89.81 117 GLN A O 1
ATOM 949 N N . ALA A 1 118 ? 8.106 0.542 -8.085 1.00 90.50 118 ALA A N 1
ATOM 950 C CA . ALA A 1 118 ? 8.026 1.650 -9.030 1.00 90.50 118 ALA A CA 1
ATOM 951 C C . ALA A 1 118 ? 6.578 1.959 -9.446 1.00 90.50 118 ALA A C 1
ATOM 953 O O . ALA A 1 118 ? 6.204 3.132 -9.509 1.00 90.50 118 ALA A O 1
ATOM 954 N N . LYS A 1 119 ? 5.744 0.933 -9.680 1.00 89.06 119 LYS A N 1
ATOM 955 C CA . LYS A 1 119 ? 4.309 1.112 -9.973 1.00 89.06 119 LYS A CA 1
ATOM 956 C C . LYS A 1 119 ? 3.568 1.801 -8.833 1.00 89.06 119 LYS A C 1
ATOM 958 O O . LYS A 1 119 ? 2.853 2.769 -9.082 1.00 89.06 119 LYS A O 1
ATOM 963 N N . ILE A 1 120 ? 3.781 1.350 -7.597 1.00 89.12 120 ILE A N 1
ATOM 964 C CA . ILE A 1 120 ? 3.165 1.963 -6.411 1.00 89.12 120 ILE A CA 1
ATOM 965 C C . ILE A 1 120 ? 3.540 3.448 -6.328 1.00 89.12 120 ILE A C 1
ATOM 967 O O . ILE A 1 120 ? 2.675 4.311 -6.172 1.00 89.12 120 ILE A O 1
ATOM 971 N N . TYR A 1 121 ? 4.825 3.775 -6.476 1.00 90.75 121 TYR A N 1
ATOM 972 C CA . TYR A 1 121 ? 5.293 5.162 -6.429 1.00 90.75 121 TYR A CA 1
ATOM 973 C C . TYR A 1 121 ? 4.761 6.013 -7.582 1.00 90.75 121 TYR A C 1
ATOM 975 O O . TYR A 1 121 ? 4.410 7.178 -7.374 1.00 90.75 121 TYR A O 1
ATOM 983 N N . TYR A 1 122 ? 4.653 5.445 -8.781 1.00 88.25 122 TYR A N 1
ATOM 984 C CA . TYR A 1 122 ? 4.092 6.135 -9.936 1.00 88.25 122 TYR A CA 1
ATOM 985 C C . TYR A 1 122 ? 2.629 6.527 -9.703 1.00 88.25 122 TYR A C 1
ATOM 987 O O . TYR A 1 122 ? 2.247 7.682 -9.928 1.00 88.25 122 TYR A O 1
ATOM 995 N N . ASP A 1 123 ? 1.827 5.603 -9.176 1.00 83.69 123 ASP A N 1
ATOM 996 C CA . ASP A 1 123 ? 0.423 5.856 -8.864 1.00 83.69 123 ASP A CA 1
ATOM 997 C C . ASP A 1 123 ? 0.251 6.865 -7.717 1.00 83.69 123 ASP A C 1
ATOM 999 O O . ASP A 1 123 ? -0.639 7.720 -7.773 1.00 83.69 123 ASP A O 1
ATOM 1003 N N . LYS A 1 124 ? 1.174 6.871 -6.745 1.00 83.50 124 LYS A N 1
ATOM 1004 C CA . LYS A 1 124 ? 1.273 7.887 -5.677 1.00 83.50 124 LYS A CA 1
ATOM 1005 C C . LYS A 1 124 ? 1.808 9.247 -6.149 1.00 83.50 124 LYS A C 1
ATOM 1007 O O . LYS A 1 124 ? 1.936 10.164 -5.341 1.00 83.50 124 LYS A O 1
ATOM 1012 N N . LYS A 1 125 ? 2.112 9.402 -7.445 1.00 90.12 125 LYS A N 1
ATOM 1013 C CA . LYS A 1 125 ? 2.716 10.605 -8.055 1.00 90.12 125 LYS A CA 1
ATOM 1014 C C . LYS A 1 125 ? 4.118 10.940 -7.538 1.00 90.12 125 LYS A C 1
ATOM 1016 O O . LYS A 1 125 ? 4.603 12.054 -7.729 1.00 90.12 125 LYS A O 1
ATOM 1021 N N . TRP A 1 126 ? 4.815 9.969 -6.960 1.00 89.69 126 TRP A N 1
ATOM 1022 C CA . TRP A 1 126 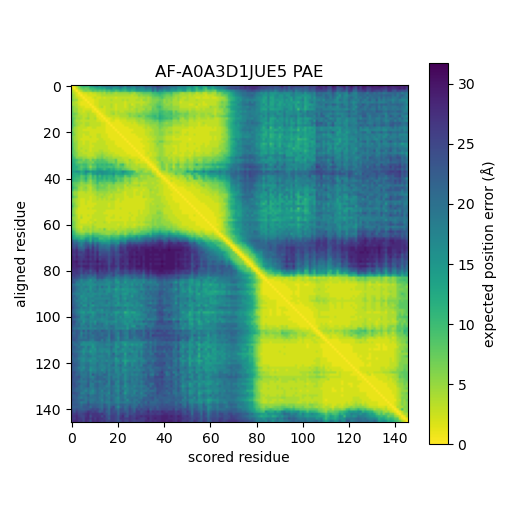? 6.213 10.085 -6.544 1.00 89.69 126 TRP A CA 1
ATOM 1023 C C . TRP A 1 126 ? 7.133 9.708 -7.706 1.00 89.69 126 TRP A C 1
ATOM 1025 O O . TRP A 1 126 ? 7.805 8.681 -7.707 1.00 89.69 126 TRP A O 1
ATOM 1035 N N . ILE A 1 127 ? 7.120 10.540 -8.748 1.00 89.62 127 ILE A N 1
ATOM 1036 C CA . ILE A 1 127 ? 7.722 10.215 -10.050 1.00 89.62 127 ILE A CA 1
ATOM 1037 C C . ILE A 1 127 ? 9.245 10.030 -9.971 1.00 89.62 127 ILE A C 1
ATOM 1039 O O 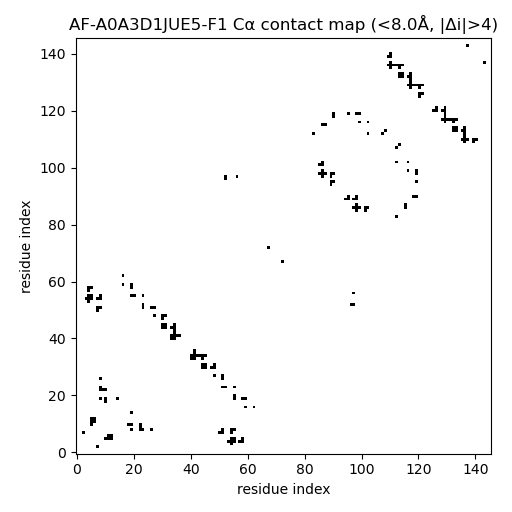. ILE A 1 127 ? 9.795 9.168 -10.654 1.00 89.62 127 ILE A O 1
ATOM 1043 N N . LEU A 1 128 ? 9.932 10.814 -9.133 1.00 90.25 128 LEU A N 1
ATOM 1044 C CA . LEU A 1 128 ? 11.384 10.702 -8.962 1.00 90.25 128 LEU A CA 1
ATOM 1045 C C . LEU A 1 128 ? 11.777 9.365 -8.327 1.00 90.25 128 LEU A C 1
ATOM 1047 O O . LEU A 1 128 ? 12.722 8.724 -8.783 1.00 90.25 128 LEU A O 1
ATOM 1051 N N . ASP A 1 129 ? 11.043 8.934 -7.306 1.00 89.12 129 ASP A N 1
ATOM 1052 C CA . ASP A 1 129 ? 11.305 7.673 -6.615 1.00 89.12 129 ASP A CA 1
ATOM 1053 C C . ASP A 1 129 ? 10.882 6.475 -7.462 1.00 89.12 129 ASP A C 1
ATOM 1055 O O . ASP A 1 129 ? 11.619 5.493 -7.534 1.00 89.12 129 ASP A O 1
ATOM 1059 N N . ALA A 1 130 ? 9.765 6.584 -8.190 1.00 89.06 130 ALA A N 1
ATOM 1060 C CA . ALA A 1 130 ? 9.349 5.584 -9.169 1.00 89.06 130 ALA A CA 1
ATOM 1061 C C . ALA A 1 130 ? 10.437 5.343 -10.224 1.00 89.06 130 ALA A C 1
ATOM 1063 O O . ALA A 1 130 ? 10.778 4.198 -10.509 1.00 89.06 130 ALA A O 1
ATOM 1064 N N . LYS A 1 131 ? 11.029 6.420 -10.760 1.00 89.56 131 LYS A N 1
ATOM 1065 C CA . LYS A 1 131 ? 12.093 6.332 -11.765 1.00 89.56 131 LYS A CA 1
ATOM 1066 C C . LYS A 1 131 ? 13.331 5.605 -11.234 1.00 89.56 131 LYS A C 1
ATOM 1068 O O . LYS A 1 131 ? 13.816 4.706 -11.907 1.00 89.56 131 LYS A O 1
ATOM 1073 N N . LYS A 1 132 ? 13.791 5.939 -10.024 1.00 91.25 132 LYS A N 1
ATOM 1074 C CA . LYS A 1 132 ? 14.942 5.266 -9.393 1.00 91.25 132 LYS A CA 1
ATOM 1075 C C . LYS A 1 132 ? 14.708 3.765 -9.216 1.00 91.25 132 LYS A C 1
ATOM 1077 O O . LYS A 1 132 ? 15.602 2.971 -9.472 1.00 91.25 132 LYS A O 1
ATOM 1082 N N . GLN A 1 133 ? 13.512 3.375 -8.770 1.00 89.56 133 GLN A N 1
ATOM 1083 C CA . GLN A 1 133 ? 13.163 1.959 -8.604 1.00 89.56 133 GLN A CA 1
ATOM 1084 C C . GLN A 1 133 ? 13.117 1.229 -9.952 1.00 89.56 133 GLN A C 1
ATOM 1086 O O . GLN A 1 133 ? 13.588 0.102 -10.057 1.00 89.56 133 GLN A O 1
ATOM 1091 N N . LEU A 1 134 ? 12.611 1.889 -10.996 1.00 88.44 134 LEU A N 1
ATOM 1092 C CA . LEU A 1 134 ? 12.578 1.328 -12.344 1.00 88.44 134 LEU A CA 1
ATOM 1093 C C . LEU A 1 134 ? 13.989 1.153 -12.931 1.00 88.44 134 LEU A C 1
ATOM 1095 O O . LEU A 1 134 ? 14.267 0.138 -13.560 1.00 88.44 134 LEU A O 1
ATOM 1099 N N . GLU A 1 135 ? 14.882 2.121 -12.706 1.00 88.88 135 GLU A N 1
ATOM 1100 C CA . GLU A 1 135 ? 16.292 2.039 -13.109 1.00 88.88 135 GLU A CA 1
ATOM 1101 C C . GLU A 1 135 ? 16.987 0.848 -12.434 1.00 88.88 135 GLU A C 1
ATOM 1103 O O . GLU A 1 135 ? 17.598 0.041 -13.129 1.00 88.88 135 GLU A O 1
ATOM 1108 N N . LEU A 1 136 ? 16.798 0.667 -11.121 1.00 87.25 136 LEU A N 1
ATOM 1109 C CA . LEU A 1 136 ? 17.325 -0.491 -10.389 1.00 87.25 136 LEU A CA 1
ATOM 1110 C C . LEU A 1 136 ? 16.779 -1.820 -10.930 1.00 87.25 136 LEU A C 1
ATOM 1112 O O . LEU A 1 136 ? 17.541 -2.768 -11.097 1.00 87.25 136 LEU A O 1
ATOM 1116 N N . ALA A 1 137 ? 15.481 -1.895 -11.246 1.00 86.12 137 ALA A N 1
ATOM 1117 C CA . ALA A 1 137 ? 14.887 -3.097 -11.833 1.00 86.12 137 ALA A CA 1
ATOM 1118 C C . ALA A 1 137 ? 15.559 -3.476 -13.166 1.00 86.12 137 ALA A C 1
ATOM 1120 O O . ALA A 1 137 ? 15.901 -4.640 -13.376 1.00 86.12 137 ALA A O 1
ATOM 1121 N N . ILE A 1 138 ? 15.795 -2.487 -14.035 1.00 83.94 138 ILE A N 1
ATOM 1122 C CA . ILE A 1 138 ? 16.454 -2.677 -15.335 1.00 83.94 138 ILE A CA 1
ATOM 1123 C C . ILE A 1 138 ? 17.930 -3.059 -15.162 1.00 83.94 138 ILE A C 1
ATOM 1125 O O . ILE A 1 138 ? 18.429 -3.905 -15.895 1.00 83.94 138 ILE A O 1
ATOM 1129 N N . GLU A 1 139 ? 18.645 -2.459 -14.208 1.00 85.19 139 GLU A N 1
ATOM 1130 C CA . GLU A 1 139 ? 20.044 -2.813 -13.931 1.00 85.19 139 GLU A CA 1
ATOM 1131 C C . GLU A 1 139 ? 20.193 -4.241 -13.388 1.00 85.19 139 GLU A C 1
ATOM 1133 O O . GLU A 1 139 ? 21.178 -4.916 -13.692 1.00 85.19 139 GLU A O 1
ATOM 1138 N N . MET A 1 140 ? 19.222 -4.706 -12.597 1.00 79.38 140 MET A N 1
ATOM 1139 C CA . MET A 1 140 ? 19.234 -6.039 -11.991 1.00 79.38 140 MET A CA 1
ATOM 1140 C C . MET A 1 140 ? 18.851 -7.152 -12.967 1.00 79.38 140 MET A C 1
ATOM 1142 O O . MET A 1 140 ? 19.397 -8.250 -12.873 1.00 79.38 140 MET A O 1
ATOM 1146 N N . ASP A 1 141 ? 17.940 -6.883 -13.900 1.00 76.25 141 ASP A N 1
ATOM 1147 C CA . ASP A 1 141 ? 17.610 -7.806 -14.985 1.00 76.25 141 ASP A CA 1
ATOM 1148 C C . ASP A 1 141 ? 17.555 -7.063 -16.331 1.00 76.25 141 ASP A C 1
ATOM 1150 O O . ASP A 1 141 ? 16.478 -6.777 -16.861 1.00 76.25 141 ASP A O 1
ATOM 1154 N N . PRO A 1 142 ? 18.726 -6.766 -16.923 1.00 64.12 142 PRO A N 1
ATOM 1155 C CA . PRO A 1 142 ? 18.817 -6.045 -18.193 1.00 64.12 142 PRO A CA 1
ATOM 1156 C C . PRO A 1 142 ? 18.303 -6.868 -19.383 1.00 64.12 142 PRO A C 1
ATOM 1158 O O . PRO A 1 142 ? 18.169 -6.349 -20.491 1.00 64.12 142 PRO A O 1
ATOM 1161 N N . THR A 1 143 ? 18.035 -8.159 -19.168 1.00 62.09 143 THR A N 1
ATOM 1162 C CA . THR A 1 143 ? 17.448 -9.079 -20.144 1.00 62.09 143 THR A CA 1
ATOM 1163 C C . THR A 1 143 ? 15.933 -9.220 -19.998 1.00 62.09 143 THR A C 1
ATOM 1165 O O . THR A 1 143 ? 15.307 -9.855 -20.853 1.00 62.09 143 THR A O 1
ATOM 1168 N N . ASN A 1 144 ? 15.323 -8.618 -18.971 1.00 59.50 144 ASN A N 1
ATOM 1169 C CA . ASN A 1 144 ? 13.877 -8.642 -18.799 1.00 59.50 144 ASN A CA 1
ATOM 1170 C C . ASN A 1 144 ? 13.206 -7.726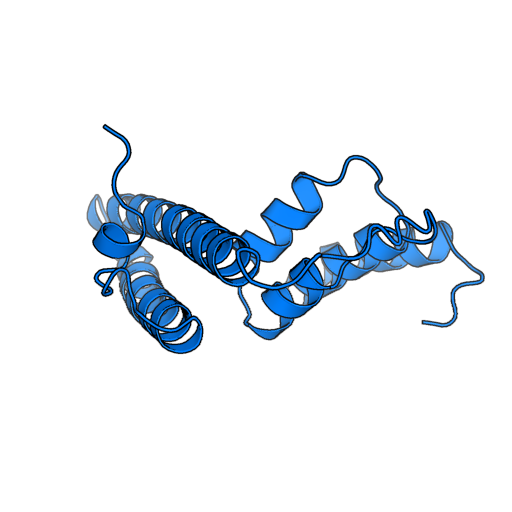 -19.822 1.00 59.50 144 ASN A C 1
ATOM 1172 O O . ASN A 1 144 ? 13.388 -6.512 -19.815 1.00 59.50 144 ASN A O 1
ATOM 1176 N N . ALA A 1 145 ? 12.408 -8.313 -20.708 1.00 52.72 145 ALA A N 1
ATOM 1177 C CA . ALA A 1 145 ? 11.652 -7.578 -21.719 1.00 52.72 145 ALA A CA 1
ATOM 1178 C C . ALA A 1 145 ? 10.254 -7.130 -21.242 1.00 52.72 145 ALA A C 1
ATOM 1180 O O . ALA A 1 145 ? 9.452 -6.701 -22.075 1.00 52.72 145 ALA A O 1
ATOM 1181 N N . LYS A 1 146 ? 9.925 -7.301 -19.954 1.00 50.72 146 LYS A N 1
ATOM 1182 C CA . LYS A 1 146 ? 8.607 -6.975 -19.386 1.00 50.72 146 LYS A CA 1
ATOM 1183 C C . LYS A 1 146 ? 8.536 -5.571 -18.798 1.00 50.72 146 LYS A C 1
ATOM 1185 O O . LYS A 1 146 ?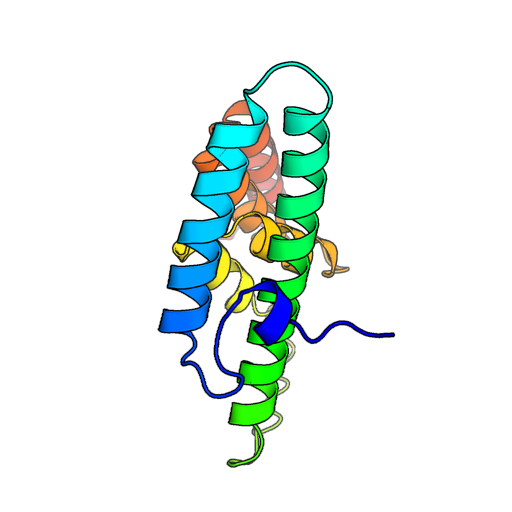 9.515 -5.141 -18.159 1.00 50.72 146 LYS A O 1
#

Foldseek 3Di:
DPDQLCVLLVHDLPDDLVRLLVSLVVLLVVLVVQLPDPDPSVVVSVVSNVSSLVSSLVSVVVVVVVVPVPDDDPPPPPVDDDDCPQLVVCVVSVVLVNNVVVLVPDPDCALVSLQSVLSSCVVVVVNVSSVVSNVVSCVRCVPDPD

Mean predicted aligned error: 13.23 Å

pLDDT: mean 76.15, std 15.44, range [32.66, 91.25]

Sequence (146 aa):
MQQDPFVILGVDKNATQAEIDEKYRELRHRYEDARFLEGEAGAEAAEKIEELDNAYSEAMRIKSESANIGGGFHDDFDFKGQDFSEVKEAIKNKNYHLAQGLLDAMQERSAEWHYMQAKIYYDKKWILDAKKQLELAIEMDPTNAK

Nearest PDB structures (foldseek):
  6rzy-assembly2_B  TM=7.948E-01  e=2.893E-01  Plasmodium falciparum 3D7
  4j7z-assembly3_C  TM=5.362E-01  e=5.222E-02  Thermus thermophilus HB8
  8wej-assembly1_D  TM=8.215E-01  e=6.809E-01  Homo sapiens
  2cug-assembly1_A  TM=6.679E-01  e=7.919E-01  Mus musculus
  7u7n-assembly1_D  TM=3.592E-01  e=4.613E+00  Homo sapiens

Secondary structure (DSSP, 8-state):
----HHHHTT--TT--HHHHHHHHHHHHHHHHHHTTSSSHHHHHHHHHHHHHHHHHHHHHHHHHHHHTTTS--------SS---HHHHHHHHTT-HHHHHHHHHH-S---HHHHHHHHHHHHHTT-HHHHHHHHHHHHHH-TT---